Protein AF-A0A142X3N2-F1 (afdb_monomer)

Radius of gyration: 12.65 Å; Cα contacts (8 Å, |Δi|>4): 132; chains: 1; bounding box: 29×23×33 Å

Foldseek 3Di:
DQLQVLVCVVVVWPRWDWDDDPFKIWTWTDDPFKIKIKMAGNFQCVVVVVDPFDDGRHRIDIDMDGPDDPPCNQVSSCVSVVHHDDDGD

Secondary structure (DSSP, 8-state):
-HHHHHHHHHTTPPPPEEEEETTEEEEEEE-SSEEEEEEEESSSSHHHHHSTTPPTT--EEEEEEESSPPTTHHHHHHHHHTSPPPP--

Nearest PDB structures (foldseek):
  4ipb-assembly2_B  TM=5.634E-01  e=6.822E-01  Bacteroides ovatus ATCC 8483
  4fr9-assembly1_A  TM=4.005E-01  e=3.684E-01  Bacteroides fragilis NCTC 9343
  1k3s-assembly1_A  TM=2.788E-01  e=2.251E-01  Salmonella enterica
  4hbr-assembly4_D  TM=3.774E-01  e=4.432E-01  Bacteroides eggerthii DSM 20697
  1vr8-assembly1_A  TM=4.202E-01  e=1.828E+00  Thermotoga maritima

Mean predicted aligned error: 3.67 Å

Sequence (89 aa):
MEVCRELQSAFSLPAFTFDSENHWEYGYSKNPEMGINVTKTEDSRTIETWIAGCPPRVNFQVILTASEEPPNFQSQLAKILGTTVVRYA

Solvent-accessible surface area (backbone atoms only — not comparable to full-atom values): 5300 Å² total; per-residue (Å²): 114,72,63,59,57,52,50,21,69,74,66,72,34,50,79,66,49,73,51,75,55,103,59,37,43,36,36,38,32,54,51,100,70,38,34,41,39,37,40,39,42,77,50,38,50,6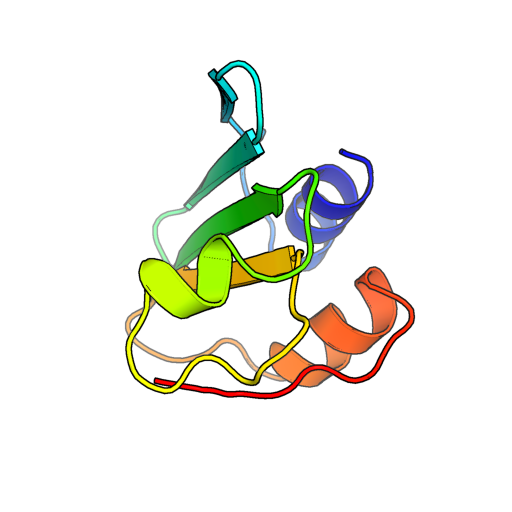4,53,43,75,74,37,79,70,46,62,83,72,33,33,67,51,74,48,80,48,52,93,63,84,60,87,60,48,66,63,52,49,20,60,71,68,73,45,90,72,79,89,61,119

Structure (mmCIF, N/CA/C/O backbone):
data_AF-A0A142X3N2-F1
#
_entry.id   AF-A0A142X3N2-F1
#
loop_
_atom_site.group_PDB
_atom_site.id
_atom_site.type_symbol
_atom_site.label_atom_id
_atom_site.label_alt_id
_atom_site.label_comp_id
_atom_site.label_asym_id
_atom_site.label_entity_id
_atom_site.label_seq_id
_atom_site.pdbx_PDB_ins_code
_atom_site.Cartn_x
_atom_site.Cartn_y
_atom_site.Cartn_z
_atom_site.occupancy
_atom_site.B_iso_or_equiv
_atom_site.auth_seq_id
_atom_site.auth_comp_id
_atom_site.auth_asym_id
_atom_site.auth_atom_id
_atom_site.pdbx_PDB_model_num
ATOM 1 N N . MET A 1 1 ? -8.031 -0.582 -8.375 1.00 70.19 1 MET A N 1
ATOM 2 C CA . MET A 1 1 ? -7.242 -1.789 -8.025 1.00 70.19 1 MET A CA 1
ATOM 3 C C . MET A 1 1 ? -7.981 -2.677 -7.031 1.00 70.19 1 MET A C 1
ATOM 5 O O . MET A 1 1 ? -8.506 -2.161 -6.052 1.00 70.19 1 MET A O 1
ATOM 9 N N . GLU A 1 2 ? -7.974 -3.993 -7.250 1.00 85.75 2 GLU A N 1
ATOM 10 C CA . GLU A 1 2 ? -8.522 -5.006 -6.326 1.00 85.75 2 GLU A CA 1
ATOM 11 C C . GLU A 1 2 ? -7.839 -4.974 -4.947 1.00 85.75 2 GLU A C 1
ATOM 13 O O . GLU A 1 2 ? -8.523 -4.967 -3.927 1.00 85.75 2 GLU A O 1
ATOM 18 N N . VAL A 1 3 ? -6.515 -4.769 -4.920 1.00 91.19 3 VAL A N 1
ATOM 19 C CA . VAL A 1 3 ? -5.718 -4.612 -3.689 1.00 91.19 3 VAL A CA 1
ATOM 20 C C . VAL A 1 3 ? -6.283 -3.540 -2.753 1.00 91.19 3 VAL A C 1
ATOM 22 O O . VAL A 1 3 ? -6.420 -3.778 -1.558 1.00 91.19 3 VAL A O 1
ATOM 25 N N . CYS A 1 4 ? -6.665 -2.368 -3.272 1.00 93.31 4 CYS A N 1
ATOM 26 C CA . CYS A 1 4 ? -7.229 -1.298 -2.443 1.00 93.31 4 CYS A CA 1
ATOM 27 C C . CYS A 1 4 ? -8.531 -1.733 -1.765 1.00 93.31 4 CYS A C 1
ATOM 29 O O . CYS A 1 4 ? -8.735 -1.435 -0.594 1.00 93.31 4 CYS A O 1
ATOM 31 N N . ARG A 1 5 ? -9.384 -2.495 -2.459 1.00 93.19 5 ARG A N 1
ATOM 32 C CA . ARG A 1 5 ? -10.638 -3.001 -1.890 1.00 93.19 5 ARG A CA 1
ATOM 33 C C . ARG A 1 5 ? -10.387 -4.011 -0.771 1.00 93.19 5 ARG A C 1
ATOM 35 O O . ARG A 1 5 ? -11.090 -3.986 0.238 1.00 93.19 5 ARG A O 1
ATOM 42 N N . GLU A 1 6 ? -9.393 -4.878 -0.930 1.00 94.56 6 GLU A N 1
ATOM 43 C CA . GLU A 1 6 ? -9.014 -5.822 0.123 1.00 94.56 6 GLU A CA 1
ATOM 44 C C . GLU A 1 6 ? -8.418 -5.109 1.339 1.00 94.56 6 GLU A C 1
ATOM 46 O O . GLU A 1 6 ? -8.820 -5.390 2.466 1.00 94.56 6 GLU A O 1
ATOM 51 N N . LEU A 1 7 ? -7.547 -4.118 1.120 1.00 93.44 7 LEU A N 1
ATOM 52 C CA . LEU A 1 7 ? -6.989 -3.283 2.188 1.00 93.44 7 LEU A CA 1
ATOM 53 C C . LEU A 1 7 ? -8.081 -2.522 2.947 1.00 93.44 7 LEU A C 1
ATOM 55 O O . LEU A 1 7 ? -8.030 -2.441 4.173 1.00 93.44 7 LEU A O 1
ATOM 59 N N . GLN A 1 8 ? -9.097 -2.017 2.240 1.00 94.44 8 GLN A N 1
ATOM 60 C CA . GLN A 1 8 ? -10.261 -1.395 2.874 1.00 94.44 8 GLN A CA 1
ATOM 61 C C . GLN A 1 8 ? -10.950 -2.332 3.854 1.00 94.44 8 GLN A C 1
ATOM 63 O O . GLN A 1 8 ? -11.231 -1.940 4.985 1.00 94.44 8 GLN A O 1
ATOM 68 N N . SER A 1 9 ? -11.206 -3.567 3.425 1.00 93.69 9 SER A N 1
ATOM 69 C CA . SER A 1 9 ? -11.877 -4.552 4.266 1.00 93.69 9 SER A CA 1
ATOM 70 C C . SER A 1 9 ? -10.992 -5.032 5.415 1.00 93.69 9 SER A C 1
ATOM 72 O O . SER A 1 9 ? -11.508 -5.264 6.504 1.00 93.69 9 SER A O 1
ATOM 74 N N . ALA A 1 10 ? -9.690 -5.207 5.184 1.00 93.19 10 ALA A N 1
ATOM 75 C CA . ALA A 1 10 ? -8.761 -5.744 6.175 1.00 93.19 10 ALA A CA 1
ATOM 76 C C . ALA A 1 10 ? -8.484 -4.758 7.319 1.00 93.19 10 ALA A C 1
ATOM 78 O O . ALA A 1 10 ? -8.382 -5.167 8.473 1.00 93.19 10 ALA A O 1
ATOM 79 N N . PHE A 1 11 ? -8.413 -3.462 7.004 1.00 92.19 11 PHE A N 1
ATOM 80 C CA . PHE A 1 11 ? -8.004 -2.417 7.947 1.00 92.19 11 PHE A CA 1
ATOM 81 C C . PHE A 1 11 ? -9.118 -1.422 8.291 1.00 92.19 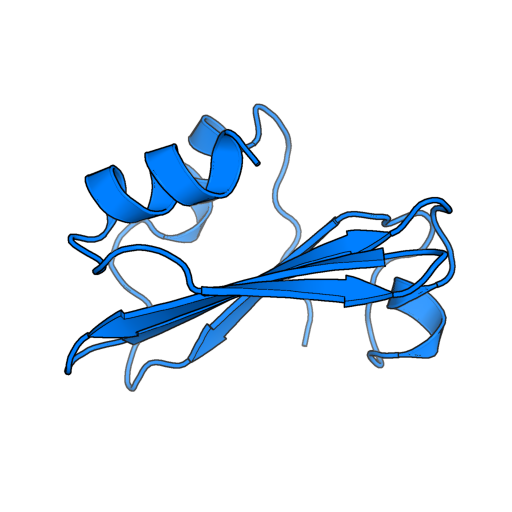11 PHE A C 1
ATOM 83 O O . PHE A 1 11 ? -8.852 -0.362 8.852 1.00 92.19 11 PHE A O 1
ATOM 90 N N . SER A 1 12 ? -10.374 -1.745 7.960 1.00 93.62 12 SER A N 1
ATOM 91 C CA . SER A 1 12 ? -11.534 -0.865 8.181 1.00 93.62 12 SER A CA 1
ATOM 92 C C . SER A 1 12 ? -11.307 0.561 7.655 1.00 93.62 12 SER A C 1
ATOM 94 O O . SER A 1 12 ? -11.627 1.551 8.319 1.00 93.62 12 SER A O 1
ATOM 96 N N . LEU A 1 13 ? -10.706 0.678 6.467 1.00 94.75 13 LEU A N 1
ATOM 97 C CA . LEU A 1 13 ? -10.455 1.973 5.838 1.00 94.75 13 LEU A CA 1
ATOM 98 C C . LEU A 1 13 ? -11.681 2.421 5.029 1.00 94.75 13 LEU A C 1
ATOM 100 O O . LEU A 1 13 ? -12.362 1.588 4.418 1.00 94.75 13 LEU A O 1
ATOM 104 N N . PRO A 1 14 ? -11.940 3.736 4.940 1.00 96.62 14 PRO A N 1
ATOM 105 C CA . PRO A 1 14 ? -12.872 4.290 3.965 1.00 96.62 14 PRO A CA 1
ATOM 106 C C . PRO A 1 14 ? -12.499 3.928 2.522 1.00 96.62 14 PRO A C 1
ATOM 108 O O . PRO A 1 14 ? -11.405 3.428 2.245 1.00 96.62 14 PRO A O 1
ATOM 111 N N . ALA A 1 15 ? -13.395 4.240 1.584 1.00 96.06 15 ALA A N 1
ATOM 112 C CA . ALA A 1 15 ? -13.110 4.125 0.156 1.00 96.06 15 ALA A CA 1
ATOM 113 C C . ALA A 1 15 ? -11.790 4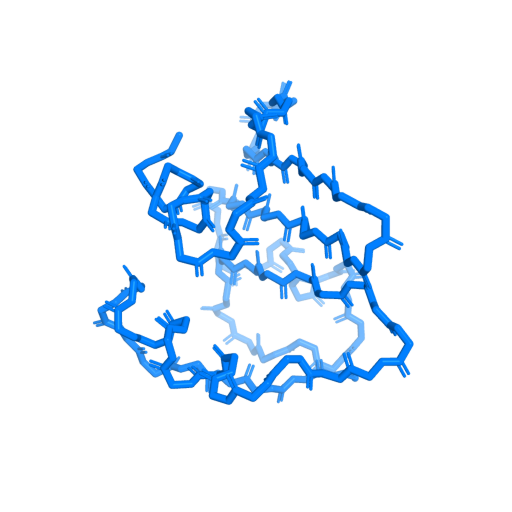.811 -0.219 1.00 96.06 15 ALA A C 1
ATOM 115 O O . ALA A 1 15 ? -11.536 5.937 0.205 1.00 96.06 15 ALA A O 1
ATOM 116 N N . PHE A 1 16 ? -10.963 4.121 -1.008 1.00 96.44 16 PHE A N 1
ATOM 117 C CA . PHE A 1 16 ? -9.763 4.730 -1.567 1.00 96.44 16 PHE A CA 1
ATOM 118 C C . PHE A 1 16 ? -10.152 5.824 -2.559 1.00 96.44 16 PHE A C 1
ATOM 120 O O . PHE A 1 16 ? -11.003 5.620 -3.428 1.00 96.44 16 PHE A O 1
ATOM 127 N N . THR A 1 17 ? -9.490 6.967 -2.443 1.00 95.62 17 THR A N 1
ATOM 128 C CA . THR A 1 17 ? -9.435 7.969 -3.502 1.00 95.62 17 THR A CA 1
ATOM 129 C C . THR A 1 17 ? -8.320 7.572 -4.454 1.00 95.62 17 THR A C 1
ATOM 131 O O . THR A 1 17 ? -7.238 7.184 -4.009 1.00 95.62 17 THR A O 1
ATOM 134 N N . PHE A 1 18 ? -8.586 7.660 -5.751 1.00 93.44 18 PHE A N 1
ATOM 135 C CA . PHE A 1 18 ? -7.626 7.289 -6.780 1.00 93.44 18 PHE A CA 1
ATOM 136 C C . PHE A 1 18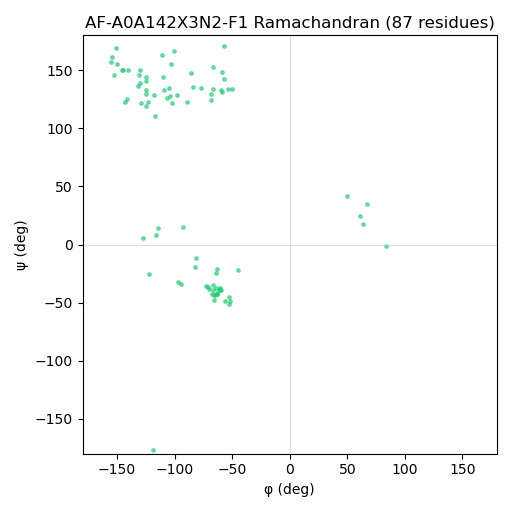 ? -7.128 8.520 -7.517 1.00 93.44 18 PHE A C 1
ATOM 138 O O . PHE A 1 18 ? -7.897 9.448 -7.768 1.00 93.44 18 PHE A O 1
ATOM 145 N N . ASP A 1 19 ? -5.853 8.474 -7.873 1.00 88.44 19 ASP A N 1
ATOM 146 C CA . ASP A 1 19 ? -5.234 9.382 -8.824 1.00 88.44 19 ASP A CA 1
ATOM 147 C C . ASP A 1 19 ? -4.445 8.544 -9.832 1.00 88.44 19 ASP A C 1
ATOM 149 O O . ASP A 1 19 ? -3.926 7.472 -9.502 1.00 88.44 19 ASP A O 1
ATOM 153 N N . SER A 1 20 ? -4.406 8.992 -11.075 1.00 81.50 20 SER A N 1
ATOM 154 C CA . SER A 1 20 ? -3.713 8.287 -12.143 1.00 81.50 20 SER A CA 1
ATOM 155 C C . SER A 1 20 ? -3.073 9.294 -13.076 1.00 81.50 20 SER A C 1
ATOM 157 O O . SER A 1 20 ? -3.771 10.095 -13.699 1.00 81.50 20 SER A O 1
ATOM 159 N N . GLU A 1 21 ? -1.763 9.183 -13.234 1.00 76.12 21 GLU A N 1
ATOM 160 C CA . GLU A 1 21 ? -1.037 9.828 -14.320 1.00 76.12 21 GLU A CA 1
ATOM 161 C C . GLU A 1 21 ? -0.533 8.756 -15.288 1.00 76.12 21 GLU A C 1
ATOM 163 O O . GLU A 1 21 ? -0.487 7.578 -14.946 1.00 76.12 21 GLU A O 1
ATOM 168 N N . ASN A 1 22 ? -0.153 9.156 -16.506 1.00 79.38 22 ASN A N 1
ATOM 169 C CA . ASN A 1 22 ? 0.062 8.279 -17.671 1.00 79.38 22 ASN A CA 1
ATOM 170 C C . ASN A 1 22 ? 0.858 6.973 -17.436 1.00 79.38 22 ASN A C 1
ATOM 172 O O . ASN A 1 22 ? 0.708 6.050 -18.229 1.00 79.38 22 ASN A O 1
ATOM 176 N N . HIS A 1 23 ? 1.682 6.880 -16.387 1.00 84.19 23 HIS A N 1
ATOM 177 C CA . HIS A 1 23 ? 2.549 5.728 -16.108 1.00 84.19 23 HIS A CA 1
ATOM 178 C C . HIS A 1 23 ? 2.403 5.139 -14.695 1.00 84.19 23 HIS A C 1
ATOM 180 O O . HIS A 1 23 ? 3.166 4.241 -14.318 1.00 84.19 23 HIS A O 1
ATOM 186 N N . TRP A 1 24 ? 1.453 5.627 -13.892 1.00 86.81 24 TRP A N 1
ATOM 187 C CA . TRP A 1 24 ? 1.232 5.116 -12.543 1.00 86.81 24 TRP A CA 1
ATOM 188 C C . TRP A 1 24 ? -0.208 5.281 -12.054 1.00 86.81 24 TRP A C 1
ATOM 190 O O . TRP A 1 24 ? -0.896 6.261 -12.322 1.00 86.81 24 TRP A O 1
ATOM 200 N N . GLU A 1 25 ? -0.641 4.301 -11.270 1.00 91.38 25 GLU A N 1
ATOM 201 C CA . GLU A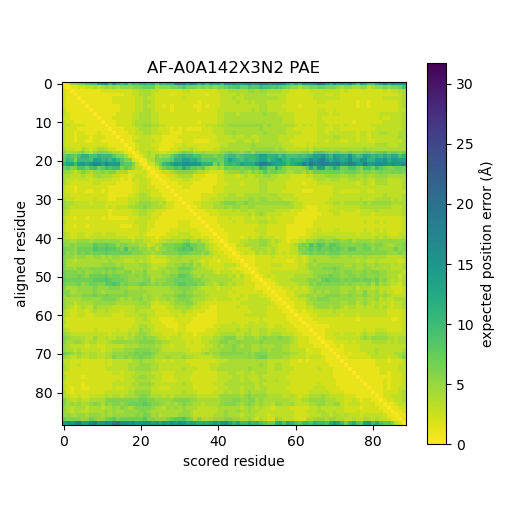 1 25 ? -1.878 4.329 -10.504 1.00 91.38 25 GLU A CA 1
ATOM 202 C C . GLU A 1 25 ? -1.548 4.557 -9.032 1.00 91.38 25 GLU A C 1
ATOM 204 O O . GLU A 1 25 ? -0.672 3.900 -8.459 1.00 91.38 25 GLU A O 1
ATOM 209 N N . TYR A 1 26 ? -2.292 5.451 -8.398 1.00 93.19 26 TYR A N 1
ATOM 210 C CA . TYR A 1 26 ? -2.199 5.731 -6.979 1.00 93.19 26 TYR A CA 1
ATOM 211 C C . TYR A 1 26 ? -3.558 5.571 -6.322 1.00 93.19 26 TYR A C 1
ATOM 213 O O . TYR A 1 26 ? -4.598 5.953 -6.857 1.00 93.19 26 TYR A O 1
ATOM 221 N N . GLY A 1 27 ? -3.541 5.009 -5.124 1.00 95.62 27 GLY A N 1
ATOM 222 C CA . GLY A 1 27 ? -4.687 4.954 -4.244 1.00 95.62 27 GLY A CA 1
ATOM 223 C C . GLY A 1 27 ? -4.303 5.450 -2.861 1.00 95.62 27 GLY A C 1
ATOM 224 O O . GLY A 1 27 ? -3.264 5.071 -2.327 1.00 95.62 27 GLY A O 1
ATOM 225 N N . TYR A 1 28 ? -5.185 6.226 -2.246 1.00 96.62 28 TYR A N 1
ATOM 226 C CA . TYR A 1 28 ? -5.037 6.676 -0.872 1.00 96.62 28 TYR A CA 1
ATOM 227 C C . TYR A 1 28 ? -6.312 6.461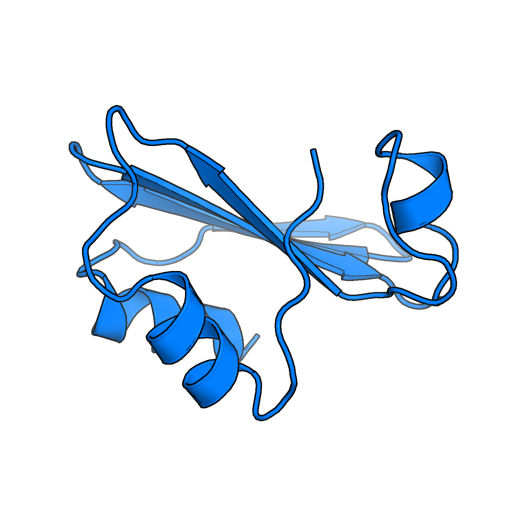 -0.068 1.00 96.62 28 TYR A C 1
ATOM 229 O O . TYR A 1 28 ? -7.403 6.801 -0.523 1.00 96.62 28 TYR A O 1
ATOM 237 N N . SER A 1 29 ? -6.172 5.960 1.156 1.00 97.81 29 SER A N 1
ATOM 238 C CA . SER A 1 29 ? -7.242 5.983 2.150 1.00 97.81 29 SER A CA 1
ATOM 239 C C . SER A 1 29 ? -6.679 6.169 3.550 1.00 97.81 29 SER A C 1
ATOM 241 O O . SER A 1 29 ? -5.560 5.750 3.845 1.00 97.81 29 SER A O 1
ATOM 243 N N . LYS A 1 30 ? -7.463 6.792 4.428 1.00 97.50 30 LYS A N 1
ATOM 244 C CA . LYS A 1 30 ? -7.116 6.958 5.840 1.00 97.50 30 LYS A CA 1
ATOM 245 C C . LYS A 1 30 ? -8.335 6.882 6.743 1.00 97.50 30 LYS A C 1
ATOM 247 O O . LYS A 1 30 ? -9.425 7.313 6.371 1.00 97.50 30 LYS A O 1
ATOM 252 N N . ASN A 1 31 ? -8.111 6.406 7.956 1.00 94.00 31 ASN A N 1
ATOM 253 C CA . ASN A 1 31 ? -8.997 6.561 9.103 1.00 94.00 31 ASN A CA 1
ATOM 254 C C . ASN A 1 31 ? -8.241 7.351 10.208 1.00 94.00 31 ASN A C 1
ATOM 256 O O . ASN A 1 31 ? -7.132 7.830 9.953 1.00 94.00 31 ASN A O 1
ATOM 260 N N . PRO A 1 32 ? -8.820 7.569 11.404 1.00 94.62 32 PRO A N 1
ATOM 261 C CA . PRO A 1 32 ? -8.133 8.296 12.477 1.00 94.62 32 PRO A CA 1
ATOM 262 C C . PRO A 1 32 ? -6.850 7.635 13.011 1.00 94.62 32 PRO A C 1
ATOM 264 O O . PRO A 1 32 ? -6.031 8.331 13.603 1.00 94.62 32 PRO A O 1
ATOM 267 N N . GLU A 1 33 ? -6.675 6.326 12.823 1.00 94.19 33 GLU A N 1
ATOM 268 C CA . GLU A 1 33 ? -5.561 5.546 13.386 1.00 94.19 33 GLU A CA 1
ATOM 269 C C . GLU A 1 33 ? -4.411 5.367 12.386 1.00 94.19 33 GLU A C 1
ATOM 271 O O . GLU A 1 33 ? -3.243 5.311 12.773 1.00 94.19 33 GLU A O 1
ATOM 276 N N . MET A 1 34 ? -4.729 5.286 11.091 1.00 96.19 34 MET A N 1
ATOM 277 C CA . MET A 1 34 ? -3.764 4.975 10.043 1.00 96.19 34 MET A CA 1
ATOM 278 C C . MET A 1 34 ? -4.168 5.511 8.663 1.00 96.19 34 MET A C 1
ATOM 280 O O . MET A 1 34 ? -5.342 5.704 8.343 1.00 96.19 34 MET A O 1
ATOM 284 N N . GLY A 1 35 ? -3.167 5.692 7.808 1.00 96.81 35 GLY A N 1
ATOM 285 C CA . GLY A 1 35 ? -3.291 5.963 6.382 1.00 96.81 35 GLY A CA 1
ATOM 286 C C . GLY A 1 35 ? -2.504 4.950 5.561 1.00 96.81 35 GLY A C 1
ATOM 287 O O . GLY A 1 35 ? -1.426 4.513 5.967 1.00 96.81 35 GLY A O 1
ATOM 288 N N . ILE A 1 36 ? -3.045 4.589 4.401 1.00 96.88 36 ILE A N 1
ATOM 289 C CA . ILE A 1 36 ? -2.381 3.739 3.419 1.00 96.88 36 ILE A CA 1
ATOM 290 C C . ILE A 1 36 ? -2.340 4.454 2.076 1.00 96.88 36 ILE A C 1
ATOM 292 O O . ILE A 1 36 ? -3.374 4.868 1.545 1.00 96.88 36 ILE A O 1
ATOM 296 N N . ASN A 1 37 ? -1.143 4.499 1.498 1.00 95.50 37 ASN A N 1
ATOM 297 C CA . ASN A 1 37 ? -0.924 4.875 0.112 1.00 95.50 37 ASN A CA 1
ATOM 298 C C . ASN A 1 37 ? -0.508 3.623 -0.656 1.00 95.50 37 ASN A C 1
ATOM 300 O O . ASN A 1 37 ? 0.382 2.897 -0.220 1.00 95.50 37 ASN A O 1
ATOM 304 N N . VAL A 1 38 ? -1.116 3.386 -1.807 1.00 95.12 38 VAL A N 1
ATOM 305 C CA . VAL A 1 38 ? -0.759 2.308 -2.726 1.00 95.12 38 VAL A CA 1
ATOM 306 C C . VAL A 1 38 ? -0.328 2.953 -4.027 1.00 95.12 38 VAL A C 1
ATOM 308 O O . VAL A 1 38 ? -1.073 3.762 -4.573 1.00 95.12 38 VAL A O 1
ATOM 311 N N . THR A 1 39 ? 0.838 2.585 -4.542 1.00 93.62 39 THR A N 1
ATOM 312 C CA . THR A 1 39 ? 1.273 3.010 -5.874 1.00 93.62 39 THR A CA 1
ATOM 313 C C . THR A 1 39 ? 1.620 1.790 -6.702 1.00 93.62 39 THR A C 1
ATOM 315 O O . THR A 1 39 ? 2.353 0.915 -6.240 1.00 93.62 39 THR A O 1
ATOM 318 N N . LYS A 1 40 ? 1.119 1.752 -7.933 1.00 92.88 40 LYS A N 1
ATOM 319 C CA . LYS A 1 40 ? 1.471 0.763 -8.944 1.00 92.88 40 LYS A CA 1
ATOM 320 C C . LYS A 1 40 ? 1.982 1.495 -10.176 1.00 92.88 40 LYS A C 1
ATOM 322 O O . LYS A 1 40 ? 1.268 2.317 -10.737 1.00 92.88 40 LYS A O 1
ATOM 327 N N . THR A 1 41 ? 3.199 1.197 -10.596 1.00 92.25 41 THR A N 1
ATOM 328 C CA . THR A 1 41 ? 3.822 1.791 -11.782 1.00 92.25 41 THR A CA 1
ATOM 329 C C . THR A 1 41 ? 3.783 0.806 -12.947 1.00 92.25 41 THR A C 1
ATOM 331 O O . THR A 1 41 ? 3.691 -0.410 -12.751 1.00 92.25 41 THR A O 1
ATOM 334 N N . GLU A 1 42 ? 3.827 1.323 -14.174 1.00 89.25 42 GLU A N 1
ATOM 335 C CA . GLU A 1 42 ? 3.875 0.491 -15.381 1.00 89.25 42 GLU A CA 1
ATOM 336 C C . GLU A 1 42 ? 5.185 -0.313 -15.458 1.00 89.25 42 GLU A C 1
ATOM 338 O O . GLU A 1 42 ? 5.168 -1.518 -15.721 1.00 89.25 42 GLU A O 1
ATOM 343 N N . ASP A 1 43 ? 6.317 0.330 -15.156 1.00 89.69 43 ASP A N 1
ATOM 344 C CA . ASP A 1 43 ? 7.630 -0.310 -15.114 1.00 89.69 43 ASP A CA 1
ATOM 345 C C . ASP A 1 43 ? 8.089 -0.653 -13.687 1.00 89.69 43 ASP A C 1
ATOM 347 O O . ASP A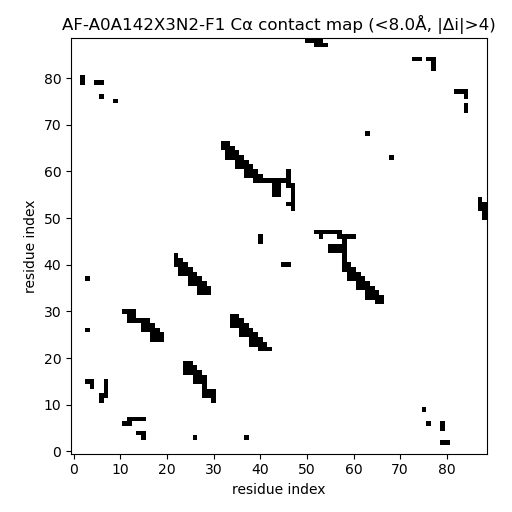 1 43 ? 7.537 -0.192 -12.687 1.00 89.69 43 ASP A O 1
ATOM 351 N N . SER A 1 44 ? 9.131 -1.481 -13.597 1.00 86.12 44 SER A N 1
ATOM 352 C CA . SER A 1 44 ? 9.699 -1.966 -12.337 1.00 86.12 44 SER A CA 1
ATOM 353 C C . SER A 1 44 ? 10.857 -1.120 -11.802 1.00 86.12 44 SER A C 1
ATOM 355 O O . SER A 1 44 ? 11.646 -1.622 -11.010 1.00 86.12 44 SER A O 1
ATOM 357 N N . ARG A 1 45 ? 11.061 0.097 -12.305 1.00 86.94 45 ARG A N 1
ATOM 358 C CA . ARG A 1 45 ? 12.191 0.955 -11.909 1.00 86.94 45 ARG A CA 1
ATOM 359 C C . ARG A 1 45 ? 11.743 2.295 -11.365 1.00 86.94 45 ARG A C 1
ATOM 361 O O . ARG A 1 45 ? 12.438 2.884 -10.554 1.00 86.94 45 ARG A O 1
ATOM 368 N N . THR A 1 46 ? 10.568 2.758 -11.757 1.00 88.81 46 THR A N 1
ATOM 369 C CA . THR A 1 46 ? 10.027 4.060 -11.392 1.00 88.81 46 THR A CA 1
ATOM 370 C C . THR A 1 46 ? 10.057 4.274 -9.877 1.00 88.81 46 THR A C 1
ATOM 372 O O . THR A 1 46 ? 10.609 5.269 -9.412 1.00 88.81 46 THR A O 1
ATOM 375 N N . ILE A 1 47 ? 9.588 3.301 -9.089 1.00 89.38 47 ILE A N 1
ATOM 376 C CA . ILE A 1 47 ? 9.563 3.418 -7.621 1.00 89.38 47 ILE A CA 1
ATOM 377 C C . ILE A 1 47 ? 10.978 3.513 -7.029 1.00 89.38 47 ILE A C 1
ATOM 379 O O . ILE A 1 47 ? 11.208 4.294 -6.104 1.00 89.38 47 ILE A O 1
ATOM 383 N N . GLU A 1 48 ? 11.943 2.782 -7.593 1.00 89.38 48 GLU A N 1
ATOM 384 C CA . GLU A 1 48 ? 13.340 2.781 -7.137 1.00 89.38 48 GLU A CA 1
ATOM 385 C C . GLU A 1 48 ? 14.010 4.156 -7.308 1.00 89.38 48 GLU A C 1
ATOM 387 O O . GLU A 1 48 ? 14.930 4.501 -6.567 1.00 89.38 48 GLU A O 1
ATOM 392 N N . THR A 1 49 ? 13.507 4.975 -8.240 1.00 87.81 49 THR A N 1
ATOM 393 C CA . THR A 1 49 ? 13.955 6.363 -8.436 1.00 87.81 49 THR A CA 1
ATOM 394 C C . THR A 1 49 ? 13.300 7.359 -7.475 1.00 87.81 49 THR A C 1
ATOM 396 O O . THR A 1 49 ? 13.829 8.452 -7.281 1.00 87.81 49 THR A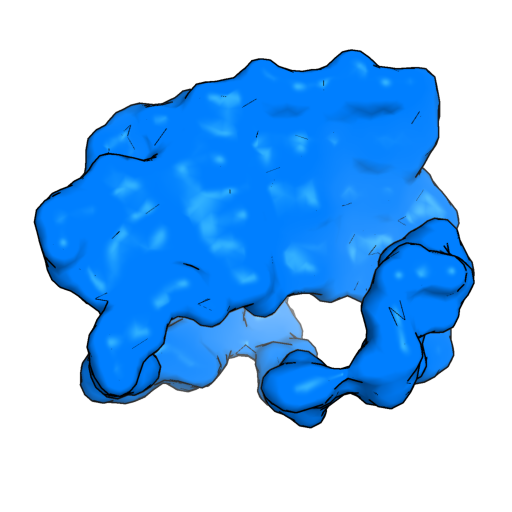 O 1
ATOM 399 N N . TRP A 1 50 ? 12.160 7.000 -6.876 1.00 87.50 50 TRP A N 1
ATOM 400 C CA . TRP A 1 50 ? 11.372 7.882 -6.010 1.00 87.50 50 TRP A CA 1
ATOM 401 C C . TRP A 1 50 ? 11.691 7.718 -4.526 1.00 87.50 50 TRP A C 1
ATOM 403 O O . TRP A 1 50 ? 11.630 8.698 -3.783 1.00 87.50 50 TRP A O 1
ATOM 413 N N . ILE A 1 51 ? 12.021 6.501 -4.077 1.00 85.19 51 ILE A N 1
ATOM 414 C CA . ILE A 1 51 ? 12.250 6.203 -2.657 1.00 85.19 51 ILE A CA 1
ATOM 415 C C . ILE A 1 51 ? 13.622 5.568 -2.448 1.00 85.19 51 ILE A C 1
ATOM 417 O O . ILE A 1 51 ? 13.906 4.464 -2.915 1.00 85.19 51 ILE A O 1
ATOM 421 N N . ALA A 1 52 ? 14.459 6.249 -1.666 1.00 84.69 52 ALA A N 1
ATOM 422 C CA . ALA A 1 52 ? 15.751 5.723 -1.251 1.00 84.69 52 ALA A CA 1
ATOM 423 C C . ALA A 1 52 ? 15.586 4.409 -0.468 1.00 84.69 52 ALA A C 1
ATOM 425 O O . ALA A 1 52 ? 14.764 4.307 0.439 1.00 84.69 52 ALA A O 1
ATOM 426 N N . GLY A 1 53 ? 16.389 3.403 -0.814 1.00 85.81 53 GLY A N 1
ATOM 427 C CA . GLY A 1 53 ? 16.339 2.084 -0.178 1.00 85.81 53 GLY A CA 1
ATOM 428 C C . GLY A 1 53 ? 15.269 1.144 -0.739 1.00 85.81 53 GLY A C 1
ATOM 429 O O . GLY A 1 53 ? 15.211 -0.004 -0.302 1.00 85.81 53 GLY A O 1
ATOM 430 N N . CYS A 1 54 ? 14.468 1.581 -1.718 1.00 88.56 54 CYS A N 1
ATOM 431 C CA . CYS A 1 54 ? 13.580 0.682 -2.446 1.00 88.56 54 CYS A CA 1
ATOM 432 C C . CYS A 1 54 ? 14.390 -0.435 -3.136 1.00 88.56 54 CYS A C 1
ATOM 434 O O . CYS A 1 54 ? 15.390 -0.144 -3.802 1.00 88.56 54 CYS A O 1
ATOM 436 N N . PRO A 1 55 ? 13.993 -1.714 -2.982 1.00 88.06 55 PRO A N 1
ATOM 437 C CA . PRO A 1 55 ? 14.612 -2.810 -3.707 1.00 88.06 55 PRO A CA 1
ATOM 438 C C . PRO A 1 55 ? 14.500 -2.615 -5.225 1.00 88.06 55 PRO A C 1
ATOM 440 O O . PRO A 1 55 ? 13.500 -2.081 -5.708 1.00 88.06 55 PRO A O 1
ATOM 443 N N . PRO A 1 56 ? 15.484 -3.094 -6.001 1.00 88.12 56 PRO A N 1
ATOM 444 C CA . PRO A 1 56 ? 15.408 -2.993 -7.447 1.00 88.12 56 PRO A CA 1
ATOM 445 C C . PRO A 1 56 ? 14.269 -3.859 -7.994 1.00 88.12 56 PRO A C 1
ATOM 447 O O . PRO A 1 56 ? 13.963 -4.920 -7.443 1.00 88.12 56 PRO A O 1
ATOM 450 N N . ARG A 1 57 ? 13.726 -3.470 -9.154 1.00 88.56 57 ARG A N 1
ATOM 451 C CA . ARG A 1 57 ? 12.684 -4.234 -9.876 1.00 88.56 57 ARG A CA 1
ATOM 452 C C . ARG A 1 57 ? 11.329 -4.302 -9.155 1.00 88.56 57 ARG A C 1
ATOM 454 O O . ARG A 1 57 ? 10.620 -5.300 -9.279 1.00 88.56 57 ARG A O 1
ATOM 461 N N . VAL A 1 58 ? 10.947 -3.237 -8.455 1.00 88.56 58 VAL A N 1
ATOM 462 C CA . VAL A 1 58 ? 9.641 -3.096 -7.795 1.00 88.56 58 VAL A CA 1
ATOM 463 C C . VAL A 1 58 ? 8.749 -2.154 -8.605 1.00 88.56 58 VAL A C 1
ATOM 465 O O . VAL A 1 58 ? 9.145 -1.038 -8.927 1.00 88.56 58 VAL A O 1
ATOM 468 N N . ASN A 1 59 ? 7.533 -2.600 -8.930 1.00 91.12 59 ASN A N 1
ATOM 469 C CA . ASN A 1 59 ? 6.499 -1.784 -9.584 1.00 91.12 59 ASN A CA 1
ATOM 470 C C . ASN A 1 59 ? 5.252 -1.576 -8.708 1.00 91.12 59 ASN A C 1
ATOM 472 O O . ASN A 1 59 ? 4.228 -1.087 -9.180 1.00 91.12 59 ASN A O 1
ATOM 476 N N . PHE A 1 60 ? 5.314 -1.994 -7.445 1.00 92.00 60 PHE A N 1
ATOM 477 C CA . PHE A 1 60 ? 4.210 -1.896 -6.506 1.00 92.00 60 PHE A CA 1
ATOM 478 C C . PHE A 1 60 ? 4.736 -1.535 -5.120 1.00 92.00 60 PHE A C 1
ATOM 480 O O . PHE A 1 60 ? 5.589 -2.240 -4.584 1.00 92.00 60 PHE A O 1
ATOM 487 N N . GLN A 1 61 ? 4.212 -0.468 -4.526 1.00 92.69 61 GLN A N 1
ATOM 488 C CA . GLN A 1 61 ? 4.543 -0.066 -3.161 1.00 92.69 61 GLN A CA 1
ATOM 489 C C . GLN A 1 61 ? 3.290 0.190 -2.338 1.00 92.69 61 GLN A C 1
ATOM 491 O O . GLN A 1 61 ? 2.259 0.636 -2.849 1.00 92.69 61 GLN A O 1
ATOM 496 N N . VAL A 1 62 ? 3.422 -0.045 -1.036 1.00 94.44 62 VAL A N 1
ATOM 497 C CA . VAL A 1 62 ? 2.426 0.318 -0.035 1.00 94.44 62 VAL A CA 1
ATOM 498 C C . VAL A 1 62 ? 3.131 1.075 1.077 1.00 94.44 62 VAL A C 1
ATOM 500 O O . VAL A 1 62 ? 4.060 0.552 1.685 1.00 94.44 62 VAL A O 1
ATOM 503 N N . ILE A 1 63 ? 2.691 2.303 1.334 1.00 94.38 63 ILE A N 1
ATOM 504 C CA . ILE A 1 63 ? 3.210 3.145 2.412 1.00 94.38 63 ILE A CA 1
ATOM 505 C C . ILE A 1 63 ? 2.162 3.187 3.515 1.00 94.38 63 ILE A C 1
ATOM 5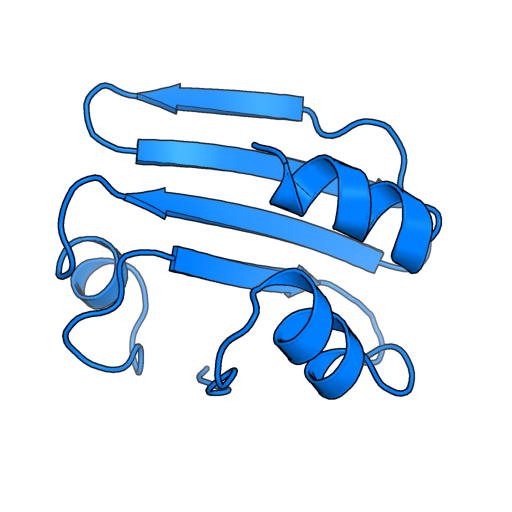07 O O . ILE A 1 63 ? 1.008 3.543 3.272 1.00 94.38 63 ILE A O 1
ATOM 511 N N . LEU A 1 64 ? 2.586 2.838 4.724 1.00 95.00 64 LEU A N 1
ATOM 512 C CA . LEU A 1 64 ? 1.795 2.939 5.941 1.00 95.00 64 LEU A CA 1
ATOM 513 C C . LEU A 1 64 ? 2.171 4.223 6.685 1.00 95.00 64 LEU A C 1
ATOM 515 O O . LEU A 1 64 ? 3.342 4.465 6.958 1.00 95.00 64 LEU A O 1
ATOM 519 N N . THR A 1 65 ? 1.177 5.028 7.049 1.00 95.38 65 THR A N 1
ATOM 520 C CA . THR A 1 65 ? 1.334 6.147 7.988 1.00 95.38 65 THR A CA 1
ATOM 521 C C . THR A 1 65 ? 0.475 5.874 9.214 1.00 95.38 65 THR A C 1
ATOM 523 O O . THR A 1 65 ? -0.746 5.904 9.115 1.00 95.38 65 THR A O 1
ATOM 526 N N . ALA A 1 66 ? 1.090 5.599 10.359 1.00 94.38 66 ALA A N 1
ATOM 527 C CA . ALA A 1 66 ? 0.404 5.351 11.626 1.00 94.38 66 ALA A CA 1
ATOM 528 C C . ALA A 1 66 ? 1.342 5.691 12.794 1.00 94.38 66 ALA A C 1
ATOM 530 O O . ALA A 1 66 ? 2.556 5.773 12.600 1.00 94.38 66 ALA A O 1
ATOM 531 N N . SER A 1 67 ? 0.798 5.889 13.999 1.00 93.69 67 SER A N 1
ATOM 532 C CA . SER A 1 67 ? 1.622 6.059 15.208 1.00 93.69 67 SER A CA 1
ATOM 533 C C . SER A 1 67 ? 2.381 4.781 15.565 1.00 93.69 67 SER A C 1
ATOM 535 O O . SER A 1 67 ? 3.516 4.843 16.026 1.00 93.69 67 SER A O 1
ATOM 537 N N . GLU A 1 68 ? 1.752 3.633 15.320 1.00 93.12 68 GLU A N 1
ATOM 538 C CA . GLU A 1 68 ? 2.320 2.299 15.471 1.00 93.12 68 GLU A CA 1
ATOM 539 C C . GLU A 1 68 ? 1.842 1.423 14.311 1.00 93.12 68 GLU A C 1
ATOM 541 O O . GLU A 1 68 ? 0.757 1.628 13.764 1.00 93.12 68 GLU A O 1
ATOM 546 N N . GLU A 1 69 ? 2.655 0.446 13.914 1.00 91.56 69 GLU A N 1
ATOM 547 C CA . GLU A 1 69 ? 2.253 -0.503 12.880 1.00 91.56 69 GLU A CA 1
ATOM 548 C C . GLU A 1 69 ? 1.120 -1.408 13.393 1.00 91.56 69 GLU A C 1
ATOM 550 O O . GLU A 1 69 ? 1.273 -2.017 14.457 1.00 91.56 69 GLU A O 1
ATOM 555 N N . PRO A 1 70 ? 0.006 -1.556 12.649 1.00 90.38 70 PRO A N 1
ATOM 556 C CA . PRO A 1 70 ? -1.062 -2.460 13.045 1.00 90.38 70 PRO A CA 1
ATOM 557 C C . PRO A 1 70 ? -0.550 -3.899 13.213 1.00 90.38 70 PRO A C 1
ATOM 559 O O . PRO A 1 70 ? 0.253 -4.373 12.399 1.00 90.38 70 PRO A O 1
ATOM 562 N N . PRO A 1 71 ? -1.043 -4.654 14.211 1.00 89.94 71 PRO A N 1
ATOM 563 C CA . PRO A 1 71 ? -0.665 -6.048 14.382 1.00 89.94 71 PRO A CA 1
ATOM 564 C C . PRO A 1 71 ? -0.893 -6.848 13.097 1.00 89.94 71 PRO A C 1
ATOM 566 O O . PRO A 1 71 ? -1.961 -6.776 12.490 1.00 89.94 71 PRO A O 1
ATOM 569 N N . ASN A 1 72 ? 0.093 -7.658 12.709 1.00 89.00 72 ASN A N 1
ATOM 570 C CA . ASN A 1 72 ? 0.039 -8.502 11.510 1.00 89.00 72 ASN A CA 1
ATOM 571 C C . ASN A 1 72 ? -0.065 -7.734 10.177 1.00 89.00 72 ASN A C 1
ATOM 573 O O . ASN A 1 72 ? -0.414 -8.345 9.167 1.00 89.00 72 ASN A O 1
ATOM 577 N N . PHE A 1 73 ? 0.254 -6.434 10.131 1.00 91.69 73 PHE A N 1
ATOM 578 C CA . PHE A 1 73 ? 0.167 -5.641 8.899 1.00 91.69 73 PHE A CA 1
ATOM 579 C C . PHE A 1 73 ? 0.924 -6.291 7.733 1.00 91.69 73 PHE A C 1
ATOM 581 O O . PHE A 1 73 ? 0.347 -6.536 6.674 1.00 91.69 73 PHE A O 1
ATOM 588 N N . GLN A 1 74 ? 2.191 -6.662 7.943 1.00 91.94 74 GLN A N 1
ATOM 589 C CA . GLN A 1 74 ? 3.017 -7.272 6.898 1.00 91.94 74 GLN A CA 1
ATOM 590 C C . GLN A 1 74 ? 2.469 -8.624 6.410 1.00 91.94 74 GLN A C 1
ATOM 592 O O . GLN A 1 74 ? 2.475 -8.888 5.208 1.00 91.94 74 GLN A O 1
ATOM 597 N N . SER A 1 75 ? 1.988 -9.486 7.312 1.00 92.62 75 SER A N 1
ATOM 598 C CA . SER A 1 75 ? 1.469 -10.806 6.932 1.00 92.62 75 SER A CA 1
ATOM 599 C C . SER A 1 75 ? 0.111 -10.712 6.235 1.00 92.62 75 SER A C 1
ATOM 601 O O . SER A 1 75 ? -0.133 -11.447 5.277 1.00 92.62 75 SER A O 1
ATOM 603 N N . GLN A 1 76 ? -0.748 -9.773 6.643 1.00 93.88 76 GLN A N 1
ATOM 604 C CA . GLN A 1 76 ? -1.977 -9.464 5.913 1.00 93.88 76 GLN A CA 1
ATOM 605 C C . GLN A 1 76 ? -1.678 -8.891 4.528 1.00 93.88 76 GLN A C 1
ATOM 607 O O . GLN A 1 76 ? -2.281 -9.330 3.552 1.00 93.88 76 GLN A O 1
ATOM 612 N N . LEU A 1 77 ? -0.713 -7.976 4.420 1.00 93.69 77 LEU A N 1
ATOM 613 C CA . LEU A 1 77 ? -0.328 -7.400 3.138 1.00 93.69 77 LEU A CA 1
ATOM 614 C C . LEU A 1 77 ? 0.231 -8.465 2.184 1.00 93.69 77 LEU A C 1
ATOM 616 O O . LEU A 1 77 ? -0.164 -8.508 1.024 1.00 93.69 77 LEU A O 1
ATOM 620 N N . ALA A 1 78 ? 1.077 -9.375 2.674 1.00 93.50 78 ALA A N 1
ATOM 621 C CA . ALA A 1 78 ? 1.589 -10.491 1.877 1.00 93.50 78 ALA A CA 1
ATOM 622 C C . ALA A 1 78 ? 0.468 -11.411 1.372 1.00 93.50 78 ALA A C 1
ATOM 624 O O . ALA A 1 78 ? 0.504 -11.867 0.230 1.00 93.50 78 ALA A O 1
ATOM 625 N N . LYS A 1 79 ? -0.559 -11.641 2.200 1.00 94.31 79 LYS A N 1
ATOM 626 C CA . LYS A 1 79 ? -1.744 -12.411 1.811 1.00 94.31 79 LYS A CA 1
ATOM 627 C C . LYS A 1 79 ? -2.550 -11.708 0.715 1.00 94.31 79 LYS A C 1
ATOM 629 O O . LYS A 1 79 ? -2.892 -12.360 -0.263 1.00 94.31 79 LYS A O 1
ATOM 634 N N . ILE A 1 80 ? -2.817 -10.410 0.872 1.00 93.25 80 ILE A N 1
ATOM 635 C CA . ILE A 1 80 ? -3.577 -9.591 -0.092 1.00 93.25 80 ILE A CA 1
ATOM 636 C C . ILE A 1 80 ? -2.846 -9.505 -1.437 1.00 93.25 80 ILE A C 1
ATOM 638 O O . ILE A 1 80 ? -3.447 -9.621 -2.498 1.00 93.25 80 ILE A O 1
ATOM 642 N N . LEU A 1 81 ? -1.526 -9.317 -1.407 1.00 90.25 81 LEU A N 1
ATOM 643 C CA . LEU A 1 81 ? -0.722 -9.192 -2.623 1.00 90.25 81 LEU A CA 1
ATOM 644 C C . LEU A 1 81 ? -0.365 -10.545 -3.258 1.00 90.25 81 LEU A C 1
ATOM 646 O O . LEU A 1 81 ? 0.163 -10.569 -4.368 1.00 90.25 81 LEU A O 1
ATOM 650 N N . GLY A 1 82 ? -0.593 -11.660 -2.557 1.00 90.81 82 GLY A N 1
ATOM 651 C CA . GLY A 1 82 ? -0.210 -12.997 -3.016 1.00 90.81 82 GLY A CA 1
ATOM 652 C C . GLY A 1 82 ? 1.299 -13.168 -3.235 1.00 90.81 82 GLY A C 1
ATOM 653 O O . GLY A 1 82 ? 1.711 -14.001 -4.038 1.00 90.81 82 GLY A O 1
ATOM 654 N N . THR A 1 83 ? 2.132 -12.365 -2.566 1.00 89.62 83 THR A N 1
ATOM 655 C CA . THR A 1 83 ? 3.588 -12.336 -2.764 1.00 89.62 83 THR A CA 1
ATOM 656 C C . THR A 1 83 ? 4.328 -11.934 -1.490 1.00 89.62 83 THR A C 1
ATOM 658 O O . THR A 1 83 ? 3.735 -11.477 -0.511 1.00 89.62 83 THR A O 1
ATOM 661 N N . THR A 1 84 ? 5.649 -12.096 -1.497 1.00 87.81 84 THR A N 1
ATOM 662 C CA . THR A 1 84 ? 6.518 -11.675 -0.398 1.00 87.81 84 THR A CA 1
ATOM 663 C C . THR A 1 84 ? 6.556 -10.152 -0.300 1.00 87.81 84 THR A C 1
ATOM 665 O O . THR A 1 84 ? 6.937 -9.467 -1.247 1.00 87.81 84 THR A O 1
ATOM 668 N N . VAL A 1 85 ? 6.227 -9.624 0.879 1.00 91.00 85 VAL A N 1
ATOM 669 C CA . VAL A 1 85 ? 6.383 -8.201 1.202 1.00 91.00 85 VAL A CA 1
ATOM 670 C C . VAL A 1 85 ? 7.771 -7.963 1.775 1.00 91.00 85 VAL A C 1
ATOM 672 O O . VAL A 1 85 ? 8.133 -8.540 2.804 1.00 91.00 85 VAL A O 1
ATOM 675 N N . VAL A 1 86 ? 8.521 -7.075 1.128 1.00 89.44 86 VAL A N 1
ATOM 676 C CA . VAL A 1 86 ? 9.829 -6.615 1.596 1.00 89.44 86 VAL A CA 1
ATOM 677 C C . VAL A 1 86 ? 9.659 -5.240 2.224 1.00 89.44 86 VAL A C 1
ATOM 679 O O . VAL A 1 86 ? 9.199 -4.310 1.566 1.00 89.44 86 VAL A O 1
ATOM 682 N N . ARG A 1 87 ? 10.033 -5.116 3.498 1.00 89.19 87 ARG A N 1
ATOM 683 C CA . ARG A 1 87 ? 10.082 -3.822 4.179 1.00 89.19 87 ARG A CA 1
ATOM 684 C C . ARG A 1 87 ? 11.325 -3.062 3.734 1.00 89.19 87 ARG A C 1
ATOM 686 O O . ARG A 1 87 ? 12.416 -3.631 3.702 1.00 89.19 87 ARG A O 1
ATOM 693 N N . TYR A 1 88 ? 11.152 -1.787 3.435 1.00 86.25 88 TYR A N 1
ATOM 694 C CA . TYR A 1 88 ? 12.229 -0.851 3.160 1.00 86.25 88 TYR A CA 1
ATOM 695 C C . TYR A 1 88 ? 11.790 0.552 3.577 1.00 86.25 88 TYR A C 1
ATOM 697 O O . TYR A 1 88 ? 10.589 0.821 3.584 1.00 86.25 88 TYR A O 1
ATOM 705 N N . ALA A 1 89 ? 12.783 1.398 3.868 1.00 70.00 89 ALA A N 1
ATOM 706 C CA . ALA A 1 89 ? 12.648 2.720 4.489 1.00 70.00 89 ALA A CA 1
ATOM 707 C C . ALA A 1 89 ? 12.087 2.699 5.926 1.00 70.00 89 ALA A C 1
ATOM 709 O O . ALA A 1 89 ? 11.034 2.075 6.190 1.00 70.00 89 ALA A O 1
#

pLDDT: mean 90.91, std 5.1, range [70.0, 97.81]